Protein AF-A0A2D9TQ09-F1 (afdb_monomer_lite)

Structure (mmCIF, N/CA/C/O backbone):
data_AF-A0A2D9TQ09-F1
#
_entry.id   AF-A0A2D9TQ09-F1
#
loop_
_atom_site.group_PDB
_atom_site.id
_atom_site.type_symbol
_atom_site.label_atom_id
_atom_site.label_alt_id
_atom_site.label_comp_id
_atom_site.label_asym_id
_atom_site.label_entity_id
_atom_site.label_seq_id
_atom_site.pdbx_PDB_ins_code
_atom_site.Cartn_x
_atom_site.Cartn_y
_atom_site.Cartn_z
_atom_site.occupancy
_atom_site.B_iso_or_equiv
_atom_site.auth_seq_id
_atom_site.auth_comp_id
_atom_site.auth_asym_id
_atom_site.auth_atom_id
_atom_site.pdbx_PDB_model_num
ATOM 1 N N . MET A 1 1 ? 7.085 -28.328 8.184 1.00 47.50 1 MET A N 1
ATOM 2 C CA . MET A 1 1 ? 7.124 -28.206 6.707 1.00 47.50 1 MET A CA 1
ATOM 3 C C . MET A 1 1 ? 6.771 -26.826 6.127 1.00 47.50 1 MET A C 1
ATOM 5 O O . MET A 1 1 ? 7.692 -26.194 5.628 1.00 47.50 1 MET A O 1
ATOM 9 N N . LYS A 1 2 ? 5.525 -26.299 6.146 1.00 49.50 2 LYS A N 1
ATOM 10 C CA . LYS A 1 2 ? 5.241 -24.956 5.551 1.00 49.50 2 LYS A CA 1
ATOM 11 C C . LYS A 1 2 ? 5.958 -23.796 6.273 1.00 49.50 2 LYS A C 1
ATOM 13 O O . LYS A 1 2 ? 6.493 -22.915 5.607 1.00 49.50 2 LYS A O 1
ATOM 18 N N . ASN A 1 3 ? 6.042 -23.845 7.606 1.00 56.12 3 ASN A N 1
ATOM 19 C CA . ASN A 1 3 ? 6.710 -22.807 8.404 1.00 56.12 3 ASN A CA 1
ATOM 20 C C . ASN A 1 3 ? 8.240 -22.788 8.237 1.00 56.12 3 ASN A C 1
ATOM 22 O O . ASN A 1 3 ? 8.823 -21.712 8.224 1.00 56.12 3 ASN A O 1
ATOM 26 N N . GLU A 1 4 ? 8.893 -23.936 8.033 1.00 54.25 4 GLU A N 1
ATOM 27 C CA . GLU A 1 4 ? 10.358 -24.002 7.861 1.00 54.25 4 GLU A CA 1
ATOM 28 C C . GLU A 1 4 ? 10.808 -23.450 6.504 1.00 54.25 4 GLU A C 1
ATOM 30 O O . GLU A 1 4 ? 11.806 -22.737 6.427 1.00 54.25 4 GLU A O 1
ATOM 35 N N . ARG A 1 5 ? 10.042 -23.708 5.431 1.00 62.38 5 ARG A N 1
ATOM 36 C CA . ARG A 1 5 ? 10.328 -23.130 4.107 1.00 62.38 5 ARG A CA 1
ATOM 37 C C . ARG A 1 5 ? 10.176 -21.610 4.099 1.00 62.38 5 ARG A C 1
ATOM 39 O O . ARG A 1 5 ? 10.979 -20.937 3.460 1.00 62.38 5 ARG A O 1
ATOM 46 N N . LEU A 1 6 ? 9.169 -21.072 4.792 1.00 62.88 6 LEU A N 1
ATOM 47 C CA . LEU A 1 6 ? 9.001 -19.625 4.916 1.00 62.88 6 LEU A CA 1
ATOM 48 C C . LEU A 1 6 ? 10.119 -19.014 5.771 1.00 62.88 6 LEU A C 1
ATOM 50 O O . LEU A 1 6 ? 10.720 -18.037 5.343 1.00 62.88 6 LEU A O 1
ATOM 54 N N . ALA A 1 7 ? 10.461 -19.636 6.905 1.00 61.97 7 ALA A N 1
ATOM 55 C CA . ALA A 1 7 ? 11.550 -19.184 7.771 1.00 61.97 7 ALA A CA 1
ATOM 56 C C . ALA A 1 7 ? 12.895 -19.108 7.025 1.00 61.97 7 ALA A C 1
ATOM 58 O O . ALA A 1 7 ? 13.572 -18.081 7.081 1.00 61.97 7 ALA A O 1
ATOM 59 N N . HIS A 1 8 ? 13.247 -20.146 6.255 1.00 62.69 8 HIS A N 1
ATOM 60 C CA . HIS A 1 8 ? 14.472 -20.147 5.452 1.00 62.69 8 HIS A CA 1
ATOM 61 C C . HIS A 1 8 ? 14.462 -19.049 4.376 1.00 62.69 8 HIS A C 1
ATOM 63 O O . HIS A 1 8 ? 15.429 -18.301 4.268 1.00 62.69 8 HIS A O 1
ATOM 69 N N . LYS A 1 9 ? 13.347 -18.876 3.646 1.00 63.81 9 LYS A N 1
ATOM 70 C CA . LYS A 1 9 ? 13.199 -17.800 2.647 1.00 63.81 9 LYS A CA 1
ATOM 71 C C . LYS A 1 9 ? 13.307 -16.400 3.257 1.00 63.81 9 LYS A C 1
ATOM 73 O O . LYS A 1 9 ? 13.911 -15.521 2.660 1.00 63.81 9 LYS A O 1
ATOM 78 N N . THR A 1 10 ? 12.752 -16.182 4.450 1.00 68.56 10 THR A N 1
ATOM 79 C CA . THR A 1 10 ? 12.847 -14.880 5.134 1.00 68.56 10 THR A CA 1
ATOM 80 C C . THR A 1 10 ? 14.236 -14.580 5.688 1.00 68.56 10 THR A C 1
ATOM 82 O O . THR A 1 10 ? 14.552 -13.414 5.898 1.00 68.56 10 THR A O 1
ATOM 85 N N . ALA A 1 11 ? 15.054 -15.604 5.948 1.00 69.75 11 ALA A N 1
ATOM 86 C CA . ALA A 1 11 ? 16.425 -15.428 6.421 1.00 69.75 11 ALA A CA 1
ATOM 87 C C . ALA A 1 11 ? 17.384 -15.042 5.284 1.00 69.75 11 ALA A C 1
ATOM 89 O O . ALA A 1 11 ? 18.362 -14.341 5.521 1.00 69.75 11 ALA A O 1
ATOM 90 N N . THR A 1 12 ? 17.097 -15.478 4.055 1.00 81.44 12 THR A N 1
ATOM 91 C CA . THR A 1 12 ? 17.927 -15.203 2.873 1.00 81.44 12 THR A CA 1
ATOM 92 C C . THR A 1 12 ? 17.427 -14.034 2.033 1.00 81.44 12 THR A C 1
ATOM 94 O O . THR A 1 12 ? 18.127 -13.616 1.115 1.00 81.44 12 THR A O 1
ATOM 97 N N . ASN A 1 13 ? 16.250 -13.485 2.349 1.00 86.19 13 ASN A N 1
ATOM 98 C CA . ASN A 1 13 ? 15.679 -12.364 1.624 1.00 86.19 13 ASN A CA 1
ATOM 99 C C . ASN A 1 13 ? 15.273 -11.201 2.559 1.00 86.19 13 ASN A C 1
ATOM 101 O O . ASN A 1 13 ? 14.211 -11.249 3.195 1.00 86.19 13 ASN A O 1
ATOM 105 N N . PRO A 1 14 ? 16.107 -10.145 2.655 1.00 89.69 14 PRO A N 1
ATOM 106 C CA . PRO A 1 14 ? 15.840 -9.008 3.533 1.00 89.69 14 PRO A CA 1
ATOM 107 C C . PRO A 1 14 ? 14.624 -8.179 3.092 1.00 89.69 14 PRO A C 1
ATOM 109 O O . PRO A 1 14 ? 13.937 -7.628 3.955 1.00 89.69 14 PRO A O 1
ATOM 112 N N . GLY A 1 15 ? 14.320 -8.129 1.788 1.00 91.12 15 GLY A N 1
ATOM 113 C CA . GLY A 1 15 ? 13.145 -7.434 1.254 1.00 91.12 15 GLY A CA 1
ATOM 114 C C . GLY A 1 15 ? 11.848 -8.083 1.739 1.00 91.12 15 GLY A C 1
ATOM 115 O O . GLY A 1 15 ? 11.014 -7.422 2.368 1.00 91.12 15 GLY A O 1
ATOM 116 N N . LEU A 1 16 ? 11.725 -9.404 1.560 1.00 89.25 16 LEU A N 1
ATOM 117 C CA . LEU A 1 16 ? 10.607 -10.191 2.083 1.00 89.25 16 LEU A CA 1
ATOM 118 C C . LEU A 1 16 ? 10.450 -10.026 3.596 1.00 89.25 16 LEU A C 1
ATOM 120 O O . LEU A 1 16 ? 9.334 -9.854 4.093 1.00 89.25 16 LEU A O 1
ATOM 124 N N . ASN A 1 17 ? 11.560 -10.074 4.341 1.00 91.12 17 ASN A N 1
ATOM 125 C CA . ASN A 1 17 ? 11.532 -9.919 5.793 1.00 91.12 17 ASN A CA 1
ATOM 126 C C . ASN A 1 17 ? 10.939 -8.563 6.202 1.00 91.12 17 ASN A C 1
ATOM 128 O O . ASN A 1 17 ? 10.025 -8.514 7.031 1.00 91.12 17 ASN A O 1
ATOM 132 N N . LEU A 1 18 ? 11.411 -7.473 5.590 1.00 93.50 18 LEU A N 1
ATOM 133 C CA . LEU A 1 18 ? 10.903 -6.131 5.863 1.00 93.50 18 LEU A CA 1
ATOM 134 C C . LEU A 1 18 ? 9.413 -6.008 5.514 1.00 93.50 18 LEU A C 1
ATOM 136 O O . LEU A 1 18 ? 8.639 -5.517 6.337 1.00 93.50 18 LEU A O 1
ATOM 140 N N . ASN A 1 19 ? 8.996 -6.506 4.347 1.00 93.50 19 ASN A N 1
ATOM 141 C CA . ASN A 1 19 ? 7.594 -6.506 3.924 1.00 93.50 19 ASN A CA 1
ATOM 142 C C . ASN A 1 19 ? 6.686 -7.216 4.946 1.00 93.50 19 ASN A C 1
ATOM 144 O O . ASN A 1 19 ? 5.670 -6.669 5.373 1.00 93.50 19 ASN A O 1
ATOM 148 N N . LEU A 1 20 ? 7.067 -8.414 5.404 1.00 92.31 20 LEU A N 1
ATOM 149 C CA . LEU A 1 20 ? 6.289 -9.163 6.400 1.00 92.31 20 LEU A CA 1
ATOM 150 C C . LEU A 1 20 ? 6.212 -8.441 7.751 1.00 92.31 20 LEU A C 1
ATOM 152 O O . LEU A 1 20 ? 5.165 -8.455 8.402 1.00 92.31 20 LEU A O 1
ATOM 156 N N . ARG A 1 21 ? 7.293 -7.772 8.166 1.00 94.56 21 ARG A N 1
ATOM 157 C CA . ARG A 1 21 ? 7.300 -6.962 9.393 1.00 94.56 21 ARG A CA 1
ATOM 158 C C . ARG A 1 21 ? 6.411 -5.725 9.275 1.00 94.56 21 ARG A C 1
ATOM 160 O O . ARG A 1 21 ? 5.750 -5.373 10.253 1.00 94.56 21 ARG A O 1
ATOM 167 N N . LEU A 1 22 ? 6.359 -5.092 8.102 1.00 95.56 22 LEU A N 1
ATOM 168 C CA . LEU A 1 22 ? 5.435 -3.988 7.827 1.00 95.56 22 LEU A CA 1
ATOM 169 C C . LEU A 1 22 ? 3.978 -4.464 7.866 1.00 95.56 22 LEU A C 1
ATOM 171 O O . LEU A 1 22 ? 3.177 -3.855 8.568 1.00 95.56 22 LEU A O 1
ATOM 175 N N . VAL A 1 23 ? 3.649 -5.612 7.261 1.00 94.94 23 VAL A N 1
ATOM 176 C CA . VAL A 1 23 ? 2.307 -6.225 7.381 1.00 94.94 23 VAL A CA 1
ATOM 177 C C . VAL A 1 23 ? 1.917 -6.441 8.837 1.00 94.94 23 VAL A C 1
ATOM 179 O O . VAL A 1 23 ? 0.844 -6.016 9.263 1.00 94.94 23 VAL A O 1
ATOM 182 N N . ALA A 1 24 ? 2.787 -7.088 9.615 1.00 94.69 24 ALA A N 1
ATOM 183 C CA . ALA A 1 24 ? 2.523 -7.340 11.028 1.00 94.69 24 ALA A CA 1
ATOM 184 C C . ALA A 1 24 ? 2.323 -6.031 11.809 1.00 94.69 24 ALA A C 1
ATOM 186 O O . ALA A 1 24 ? 1.434 -5.945 12.654 1.00 94.69 24 ALA A O 1
ATOM 187 N N . SER A 1 25 ? 3.107 -5.002 11.482 1.00 95.50 25 SER A N 1
ATOM 188 C CA . SER A 1 25 ? 3.011 -3.685 12.109 1.00 95.50 25 SER A CA 1
ATOM 189 C C . SER A 1 25 ? 1.691 -2.984 11.803 1.00 95.50 25 SER A C 1
ATOM 191 O O . SER A 1 25 ? 1.028 -2.524 12.728 1.00 95.50 25 SER A O 1
ATOM 193 N N . PHE A 1 26 ? 1.266 -2.939 10.537 1.00 96.31 26 PHE A N 1
ATOM 194 C CA . PHE A 1 26 ? -0.020 -2.338 10.166 1.00 96.31 26 PHE A CA 1
ATOM 195 C C . PHE A 1 26 ? -1.190 -3.089 10.796 1.00 96.31 26 PHE A C 1
ATOM 197 O O . PHE A 1 26 ? -2.090 -2.453 11.341 1.00 96.31 26 PHE A O 1
ATOM 204 N N . ASN A 1 27 ? -1.134 -4.423 10.835 1.00 95.62 27 ASN A N 1
ATOM 205 C CA . ASN A 1 27 ? -2.139 -5.210 11.545 1.00 95.62 27 ASN A CA 1
ATOM 206 C C . ASN A 1 27 ? -2.210 -4.836 13.031 1.00 95.62 27 ASN A C 1
ATOM 208 O O . ASN A 1 27 ? -3.298 -4.680 13.580 1.00 95.62 27 ASN A O 1
ATOM 212 N N . GLY A 1 28 ? -1.057 -4.656 13.676 1.00 95.75 28 GLY A N 1
ATOM 213 C CA . GLY A 1 28 ? -0.970 -4.196 15.057 1.00 95.75 28 GLY A CA 1
ATOM 214 C C . GLY A 1 28 ? -1.592 -2.814 15.268 1.00 95.75 28 GLY A C 1
ATOM 215 O O . GLY A 1 28 ? -2.427 -2.648 16.157 1.00 95.75 28 GLY A O 1
ATOM 216 N N . ILE A 1 29 ? -1.233 -1.835 14.433 1.00 96.50 29 ILE A N 1
ATOM 217 C CA . ILE A 1 29 ? -1.738 -0.451 14.506 1.00 96.50 29 ILE A CA 1
ATOM 218 C C . ILE A 1 29 ? -3.263 -0.404 14.325 1.00 96.50 29 ILE A C 1
ATOM 220 O O . ILE A 1 29 ? -3.979 0.236 15.106 1.00 96.50 29 ILE A O 1
ATOM 224 N N . LEU A 1 30 ? -3.777 -1.109 13.315 1.00 96.94 30 LEU A N 1
ATOM 225 C CA . LEU A 1 30 ? -5.211 -1.161 13.019 1.00 96.94 30 LEU A CA 1
ATOM 226 C C . LEU A 1 30 ? -5.995 -1.859 14.143 1.00 96.94 30 LEU A C 1
ATOM 228 O O . LEU A 1 30 ? -7.102 -1.433 14.471 1.00 96.94 30 LEU A O 1
ATOM 232 N N . ASN A 1 31 ? -5.364 -2.805 14.843 1.00 95.19 31 ASN A N 1
ATOM 233 C CA . ASN A 1 31 ? -5.913 -3.463 16.032 1.00 95.19 31 ASN A CA 1
ATOM 234 C C . ASN A 1 31 ? -5.634 -2.714 17.356 1.00 95.19 31 ASN A C 1
ATOM 236 O O . ASN A 1 31 ? -5.903 -3.248 18.430 1.00 95.19 31 ASN A O 1
ATOM 240 N N . GLY A 1 32 ? -5.116 -1.480 17.308 1.00 92.88 32 GLY A N 1
ATOM 241 C CA . GLY A 1 32 ? -5.022 -0.586 18.470 1.00 92.88 32 GLY A CA 1
ATOM 242 C C . GLY A 1 32 ? -3.649 -0.494 19.145 1.00 92.88 32 GLY A C 1
ATOM 243 O O . GLY A 1 32 ? -3.539 0.131 20.204 1.00 92.88 32 GLY A O 1
ATOM 244 N N . GLN A 1 33 ? -2.588 -1.062 18.561 1.00 91.25 33 GLN A N 1
ATOM 245 C CA . GLN A 1 33 ? -1.227 -0.778 19.024 1.00 91.25 33 GLN A CA 1
ATOM 246 C C . GLN A 1 33 ? -0.887 0.705 18.823 1.00 91.25 33 GLN A C 1
ATOM 248 O O . GLN A 1 33 ? -1.213 1.311 17.802 1.00 91.25 33 GLN A O 1
ATOM 253 N N . LYS A 1 34 ? -0.221 1.294 19.822 1.00 84.88 34 LYS A N 1
ATOM 254 C CA . LYS A 1 34 ? 0.026 2.744 19.892 1.00 84.88 34 LYS A CA 1
ATOM 255 C C . LYS A 1 34 ? 1.368 3.182 19.307 1.00 84.88 34 LYS A C 1
ATOM 257 O O . LYS A 1 34 ? 1.581 4.378 19.137 1.00 84.88 34 LYS A O 1
ATOM 262 N N . THR A 1 35 ? 2.275 2.249 19.029 1.00 82.75 35 THR A N 1
ATOM 263 C CA . THR A 1 35 ? 3.627 2.551 18.549 1.00 82.75 35 THR A CA 1
ATOM 264 C C . THR A 1 35 ? 4.059 1.572 17.466 1.00 82.75 35 THR A C 1
ATOM 266 O O . THR A 1 35 ? 3.729 0.389 17.500 1.00 82.75 35 THR A O 1
ATOM 269 N N . CYS A 1 36 ? 4.825 2.076 16.500 1.00 85.69 36 CYS A N 1
ATOM 270 C CA . CYS A 1 36 ? 5.465 1.274 15.469 1.00 85.69 36 CYS A CA 1
ATOM 271 C C . CYS A 1 36 ? 6.708 2.006 14.960 1.00 85.69 36 CYS A C 1
ATOM 273 O O . CYS A 1 36 ? 6.607 3.090 14.389 1.00 85.69 36 CYS A O 1
ATOM 275 N N . THR A 1 37 ? 7.881 1.402 15.147 1.00 86.69 37 THR A N 1
ATOM 276 C CA . THR A 1 37 ? 9.156 1.966 14.676 1.00 86.69 37 THR A CA 1
ATOM 277 C C . THR A 1 37 ? 9.309 1.891 13.159 1.00 86.69 37 THR A C 1
ATOM 279 O O . THR A 1 37 ? 10.069 2.658 12.588 1.00 86.69 37 THR A O 1
ATOM 282 N N . LEU A 1 38 ? 8.566 1.010 12.483 1.00 90.06 38 LEU A N 1
ATOM 283 C CA . LEU A 1 38 ? 8.644 0.846 11.030 1.00 90.06 38 LEU A CA 1
ATOM 284 C C . LEU A 1 38 ? 7.854 1.901 10.245 1.00 90.06 38 LEU A C 1
ATOM 286 O O . LEU A 1 38 ? 7.980 1.949 9.024 1.00 90.06 38 LEU A O 1
ATOM 290 N N . LEU A 1 39 ? 7.095 2.778 10.914 1.00 91.19 39 LEU A N 1
ATOM 291 C CA . LEU A 1 39 ? 6.367 3.861 10.242 1.00 91.19 39 LEU A CA 1
ATOM 292 C C . LEU A 1 39 ? 7.287 4.840 9.511 1.00 91.19 39 LEU A C 1
ATOM 294 O O . LEU A 1 39 ? 6.893 5.348 8.464 1.00 91.19 39 LEU A O 1
ATOM 298 N N . GLU A 1 40 ? 8.525 5.026 9.985 1.00 93.12 40 GLU A N 1
ATOM 299 C CA . GLU A 1 40 ? 9.544 5.859 9.324 1.00 93.12 40 GLU A CA 1
ATOM 300 C C . GLU A 1 40 ? 9.831 5.430 7.872 1.00 93.12 40 GLU A C 1
ATOM 302 O O . GLU A 1 40 ? 10.325 6.217 7.067 1.00 93.12 40 GLU A O 1
ATOM 307 N N . ARG A 1 41 ? 9.520 4.171 7.528 1.00 94.88 41 ARG A N 1
ATOM 308 C CA . ARG A 1 41 ? 9.715 3.589 6.194 1.00 94.88 41 ARG A CA 1
ATOM 309 C C . ARG A 1 41 ? 8.534 3.834 5.256 1.00 94.88 41 ARG A C 1
ATOM 311 O O . ARG A 1 41 ? 8.585 3.417 4.107 1.00 94.88 41 ARG A O 1
ATOM 318 N N . THR A 1 42 ? 7.470 4.472 5.735 1.00 96.12 42 THR A N 1
ATOM 319 C CA . THR A 1 42 ? 6.195 4.631 5.021 1.00 96.12 42 THR A CA 1
ATOM 320 C C . THR A 1 42 ? 5.884 6.104 4.757 1.00 96.12 42 THR A C 1
ATOM 322 O O . THR A 1 42 ? 6.664 6.991 5.110 1.00 96.12 42 THR A O 1
ATOM 325 N N . SER A 1 43 ? 4.744 6.398 4.122 1.00 95.38 43 SER A N 1
ATOM 326 C CA . SER A 1 43 ? 4.282 7.786 3.970 1.00 95.38 43 SER A CA 1
ATOM 327 C C . SER A 1 43 ? 3.488 8.310 5.175 1.00 95.38 43 SER A C 1
ATOM 329 O O . SER A 1 43 ? 2.974 9.426 5.109 1.00 95.38 43 SER A O 1
ATOM 331 N N . PHE A 1 44 ? 3.302 7.511 6.227 1.00 96.56 44 PHE A N 1
ATOM 332 C CA . PHE A 1 44 ? 2.501 7.885 7.392 1.00 96.56 44 PHE A CA 1
ATOM 333 C C . PHE A 1 44 ? 3.357 8.565 8.445 1.00 96.56 44 PHE A C 1
ATOM 335 O O . PHE A 1 44 ? 4.507 8.200 8.675 1.00 96.56 44 PHE A O 1
ATOM 342 N N . THR A 1 45 ? 2.761 9.541 9.119 1.00 95.62 45 THR A N 1
ATOM 343 C CA . THR A 1 45 ? 3.460 10.333 10.138 1.00 95.62 45 THR A CA 1
ATOM 344 C C . THR A 1 45 ? 3.333 9.742 11.541 1.00 95.62 45 THR A C 1
ATOM 346 O O . THR A 1 45 ? 4.165 10.017 12.401 1.00 95.62 45 THR A O 1
ATOM 349 N N . SER A 1 46 ? 2.301 8.930 11.801 1.00 96.12 46 SER A N 1
ATOM 350 C CA . SER A 1 46 ? 2.039 8.344 13.121 1.00 96.12 46 SER A CA 1
ATOM 351 C C . SER A 1 46 ? 1.046 7.171 13.065 1.00 96.12 46 SER A C 1
ATOM 353 O O . SER A 1 46 ? 0.387 6.945 12.051 1.00 96.12 46 SER A O 1
ATOM 355 N N . CYS A 1 47 ? 0.899 6.420 14.165 1.00 96.19 47 CYS A N 1
ATOM 356 C CA . CYS A 1 47 ? -0.124 5.368 14.272 1.00 96.19 47 CYS A CA 1
ATOM 357 C C . CYS A 1 47 ? -1.562 5.929 14.165 1.00 96.19 47 CYS A C 1
ATOM 359 O O . CYS A 1 47 ? -2.360 5.343 13.432 1.00 96.19 47 CYS A O 1
ATOM 361 N N . PRO A 1 48 ? -1.915 7.063 14.815 1.00 96.56 48 PRO A N 1
ATOM 362 C CA . PRO A 1 48 ? -3.195 7.731 14.574 1.00 96.56 48 PRO A CA 1
ATOM 363 C C . PRO A 1 48 ? -3.416 8.131 13.113 1.00 96.56 48 PRO A C 1
ATOM 365 O O . PRO A 1 48 ? -4.527 7.991 12.622 1.00 96.56 48 PRO A O 1
ATOM 368 N N . ASP A 1 49 ? -2.369 8.567 12.405 1.00 97.44 49 ASP A N 1
ATOM 369 C CA . ASP A 1 49 ? -2.451 8.927 10.982 1.00 97.44 49 ASP A CA 1
ATOM 370 C C . ASP A 1 49 ? -2.808 7.720 10.096 1.00 97.44 49 ASP A C 1
ATOM 372 O O . ASP A 1 49 ? -3.619 7.838 9.179 1.00 97.44 49 ASP A O 1
ATOM 376 N N . VAL A 1 50 ? -2.266 6.534 10.406 1.00 97.62 50 VAL A N 1
ATOM 377 C CA . VAL A 1 50 ? -2.669 5.277 9.747 1.00 97.62 50 VAL A CA 1
ATOM 378 C C . VAL A 1 50 ? -4.141 4.987 9.997 1.00 97.62 50 VAL A C 1
ATOM 380 O O . VAL A 1 50 ? -4.886 4.751 9.052 1.00 97.62 50 VAL A O 1
ATOM 383 N N . ARG A 1 51 ? -4.571 5.001 11.262 1.00 97.56 51 ARG A N 1
ATOM 384 C CA . ARG A 1 51 ? -5.959 4.677 11.617 1.00 97.56 51 ARG A CA 1
ATOM 385 C C . ARG A 1 51 ? -6.935 5.638 10.951 1.00 97.56 51 ARG A C 1
ATOM 387 O O . ARG A 1 51 ? -7.850 5.172 10.287 1.00 97.56 51 ARG A O 1
ATOM 394 N N . LYS A 1 52 ? -6.664 6.942 11.046 1.00 97.69 52 LYS A N 1
ATOM 395 C CA . LYS A 1 52 ? -7.470 7.996 10.431 1.00 97.69 52 LYS A CA 1
ATOM 396 C C . LYS A 1 52 ? -7.628 7.787 8.923 1.00 97.69 52 LYS A C 1
ATOM 398 O O . LYS A 1 52 ? -8.747 7.823 8.436 1.00 97.69 52 LYS A O 1
ATOM 403 N N . HIS A 1 53 ? -6.541 7.492 8.202 1.00 98.06 53 HIS A N 1
ATOM 404 C CA . HIS A 1 53 ? -6.594 7.211 6.758 1.00 98.06 53 HIS A CA 1
ATOM 405 C C . HIS A 1 53 ? -7.570 6.082 6.409 1.00 98.06 53 HIS A C 1
ATOM 407 O O . HIS A 1 53 ? -8.354 6.202 5.473 1.00 98.06 53 HIS A O 1
ATOM 413 N N . PHE A 1 54 ? -7.539 4.975 7.156 1.00 98.25 54 PHE A N 1
ATOM 414 C CA . PHE A 1 54 ? -8.464 3.868 6.908 1.00 98.25 54 PHE A CA 1
ATOM 415 C C . PHE A 1 54 ? -9.881 4.158 7.414 1.00 98.25 54 PHE A C 1
ATOM 417 O O . PHE A 1 54 ? -10.825 3.715 6.774 1.00 98.25 54 PHE A O 1
ATOM 424 N N . GLU A 1 55 ? -10.050 4.898 8.513 1.00 97.81 55 GLU A N 1
ATOM 425 C CA . GLU A 1 55 ? -11.365 5.347 9.000 1.00 97.81 55 GLU A CA 1
ATOM 426 C C . GLU A 1 55 ? -12.079 6.190 7.937 1.00 97.81 55 GLU A C 1
ATOM 428 O O . GLU A 1 55 ? -13.211 5.869 7.589 1.00 97.81 55 GLU A O 1
ATOM 433 N N . GLU A 1 56 ? -11.383 7.169 7.350 1.00 98.00 56 GLU A N 1
ATOM 434 C CA . GLU A 1 56 ? -11.902 8.024 6.272 1.00 98.00 56 GLU A CA 1
ATOM 435 C C . GLU A 1 56 ? -12.296 7.204 5.031 1.00 98.00 56 GLU A C 1
ATOM 437 O O . GLU A 1 56 ? -13.362 7.406 4.457 1.00 98.00 56 GLU A O 1
ATOM 442 N N . LEU A 1 57 ? -11.478 6.223 4.630 1.00 97.50 57 LEU A N 1
ATOM 443 C CA . LEU A 1 57 ? -11.788 5.360 3.480 1.00 97.50 57 LEU A CA 1
ATOM 444 C C . LEU A 1 57 ? -12.918 4.351 3.738 1.00 97.50 57 LEU A C 1
ATOM 446 O O . LEU A 1 57 ? -13.448 3.776 2.786 1.00 97.50 57 LEU A O 1
ATOM 450 N N . LEU A 1 58 ? -13.258 4.088 5.000 1.00 97.56 58 LEU A N 1
ATOM 451 C CA . LEU A 1 58 ? -14.355 3.197 5.380 1.00 97.56 58 LEU A CA 1
ATOM 452 C C . LEU A 1 58 ? -15.692 3.938 5.506 1.00 97.56 58 LEU A C 1
ATOM 454 O O . LEU A 1 58 ? -16.732 3.277 5.612 1.00 97.56 58 LEU A O 1
ATOM 458 N N . GLU A 1 59 ? -15.702 5.273 5.477 1.00 96.31 59 GLU A N 1
ATOM 459 C CA . GLU A 1 59 ? -16.934 6.057 5.548 1.00 96.31 59 GLU A CA 1
ATOM 460 C C . GLU A 1 59 ? -17.915 5.651 4.436 1.00 96.31 59 GLU A C 1
ATOM 462 O O . GLU A 1 59 ? -17.566 5.519 3.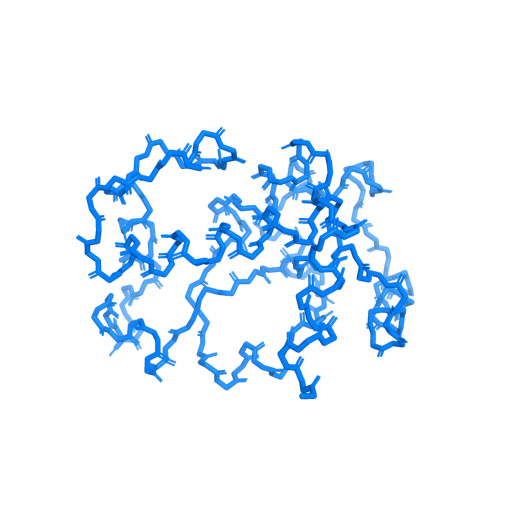266 1.00 96.31 59 GLU A O 1
ATOM 467 N N . GLY A 1 60 ? -19.166 5.376 4.816 1.00 93.19 60 GLY A N 1
ATOM 468 C CA . GLY A 1 60 ? -20.210 4.933 3.884 1.00 93.19 60 GLY A CA 1
ATOM 469 C C . GLY A 1 60 ? -20.116 3.472 3.421 1.00 93.19 60 GLY A C 1
ATOM 470 O O . GLY A 1 60 ? -21.048 2.991 2.782 1.00 93.19 60 GLY A O 1
ATOM 471 N N . SER A 1 61 ? -19.060 2.728 3.777 1.00 93.56 61 SER A N 1
ATOM 472 C CA . SER A 1 61 ? -18.899 1.316 3.377 1.00 93.56 61 SER A CA 1
ATOM 473 C C . SER A 1 61 ? -19.708 0.318 4.222 1.00 93.56 61 SER A C 1
ATOM 475 O O . SER A 1 61 ? -19.821 -0.853 3.862 1.00 93.56 61 SER A O 1
ATOM 477 N N . GLY A 1 62 ? -20.227 0.747 5.380 1.00 93.69 62 GLY A N 1
ATOM 478 C CA . GLY A 1 62 ? -20.849 -0.139 6.374 1.00 93.69 62 GLY A CA 1
ATOM 479 C C . GLY A 1 62 ? -19.855 -1.014 7.158 1.00 93.69 62 GLY A C 1
ATOM 480 O O . GLY A 1 62 ? -20.276 -1.841 7.968 1.00 93.69 62 GLY A O 1
ATOM 481 N N . MET A 1 63 ? -18.549 -0.838 6.938 1.00 94.81 63 MET A N 1
ATOM 482 C CA . MET A 1 63 ? -17.468 -1.457 7.707 1.00 94.81 63 MET A CA 1
ATOM 483 C C . MET A 1 63 ? -16.811 -0.429 8.631 1.00 94.81 63 MET A C 1
ATOM 485 O O . MET A 1 63 ? -16.849 0.772 8.375 1.00 94.81 63 MET A O 1
ATOM 489 N N . THR A 1 64 ? -16.173 -0.903 9.701 1.00 96.75 64 THR A N 1
ATOM 490 C CA . THR A 1 64 ? -15.424 -0.049 10.637 1.00 96.75 64 THR A CA 1
ATOM 491 C C . THR A 1 64 ? -13.987 -0.537 10.814 1.00 96.75 64 THR A C 1
ATOM 493 O O . THR A 1 64 ? -13.621 -1.634 10.383 1.00 96.75 64 THR A O 1
ATOM 496 N N . ILE A 1 65 ? -13.142 0.246 11.491 1.00 97.00 65 ILE A N 1
ATOM 497 C CA . ILE A 1 65 ? -11.782 -0.202 11.824 1.00 97.00 65 ILE A CA 1
ATOM 498 C C . ILE A 1 65 ? -11.771 -1.496 12.637 1.00 97.00 65 ILE A C 1
ATOM 500 O O . ILE A 1 65 ? -10.904 -2.336 12.415 1.00 97.00 65 ILE A O 1
ATOM 504 N N . SER A 1 66 ? -12.728 -1.700 13.548 1.00 96.31 66 SER A N 1
ATOM 505 C CA . SER A 1 66 ? -12.780 -2.929 14.353 1.00 96.31 66 SER A CA 1
ATOM 506 C C . SER A 1 66 ? -13.057 -4.183 13.520 1.00 96.31 66 SER A C 1
ATOM 508 O O . SER A 1 66 ? -12.827 -5.290 13.995 1.00 96.31 66 SER A O 1
ATOM 510 N N . ASP A 1 67 ? -13.528 -4.021 12.281 1.00 96.75 67 ASP A N 1
ATOM 511 C CA . ASP A 1 67 ? -13.727 -5.119 11.336 1.00 96.75 67 ASP A CA 1
ATOM 512 C C . ASP A 1 67 ? -12.435 -5.547 10.606 1.00 96.75 67 ASP A C 1
ATOM 514 O O . ASP A 1 67 ? -12.465 -6.483 9.793 1.00 96.75 67 ASP A O 1
ATOM 518 N N . HIS A 1 68 ? -11.304 -4.882 10.881 1.00 97.44 68 HIS A N 1
ATOM 519 C CA . HIS A 1 68 ? -9.999 -5.203 10.311 1.00 97.44 68 HIS A CA 1
ATOM 520 C C . HIS A 1 68 ? -9.550 -6.622 10.689 1.00 97.44 68 HIS A C 1
ATOM 522 O O . HIS A 1 68 ? -9.432 -6.969 11.864 1.00 97.44 68 HIS A O 1
ATOM 528 N N . GLY A 1 69 ? -9.254 -7.445 9.681 1.00 94.81 69 GLY A N 1
ATOM 529 C CA . GLY A 1 69 ? -8.878 -8.852 9.832 1.00 94.81 69 GLY A CA 1
ATOM 530 C C . GLY A 1 69 ? -10.033 -9.813 9.512 1.00 94.81 69 GLY A C 1
ATOM 531 O O . GLY A 1 69 ? -9.866 -10.668 8.629 1.00 94.81 69 GLY A O 1
ATOM 532 N N . PRO A 1 70 ? -11.197 -9.708 10.185 1.00 94.75 70 PRO A N 1
ATOM 533 C CA . PRO A 1 70 ? -12.380 -10.496 9.854 1.00 94.75 70 PRO A CA 1
ATOM 534 C C . PRO A 1 70 ? -13.030 -10.135 8.513 1.00 94.75 70 PRO A C 1
ATOM 536 O O . PRO A 1 70 ? -13.222 -11.043 7.701 1.00 94.75 70 PRO A O 1
ATOM 539 N N . LYS A 1 71 ? -13.358 -8.855 8.265 1.00 95.44 71 LYS A N 1
ATOM 540 C CA . LYS A 1 71 ? -14.133 -8.443 7.073 1.00 95.44 71 LYS A CA 1
ATOM 541 C C . LYS A 1 71 ? -13.268 -7.840 5.973 1.00 95.44 71 LYS A C 1
ATOM 543 O O . LYS A 1 71 ? -13.458 -8.152 4.797 1.00 95.44 71 LYS A O 1
ATOM 548 N N . TRP A 1 72 ? -12.296 -7.017 6.349 1.00 97.31 72 TRP A N 1
ATOM 549 C CA . TRP A 1 72 ? -11.427 -6.329 5.401 1.00 97.31 72 TRP A CA 1
ATOM 550 C C . TRP A 1 72 ? -9.963 -6.407 5.828 1.00 97.31 72 TRP A C 1
ATOM 552 O O . TRP A 1 72 ? -9.652 -6.579 7.008 1.00 97.31 72 TRP A O 1
ATOM 562 N N . TRP A 1 73 ? -9.073 -6.306 4.848 1.00 97.06 73 TRP A N 1
ATOM 563 C CA . TRP A 1 73 ? -7.619 -6.301 4.981 1.00 97.06 73 TRP A CA 1
ATOM 564 C C . TRP A 1 73 ? -7.039 -5.073 4.281 1.00 97.06 73 TRP A C 1
ATOM 566 O O . TRP A 1 73 ? -7.691 -4.463 3.433 1.00 97.06 73 TRP A O 1
ATOM 576 N N . VAL A 1 74 ? -5.788 -4.739 4.595 1.00 97.31 74 VAL A N 1
ATOM 577 C CA . VAL A 1 74 ? -5.044 -3.724 3.843 1.00 97.31 74 VAL A CA 1
ATOM 578 C C . VAL A 1 74 ? -4.809 -4.223 2.414 1.00 97.31 74 VAL A C 1
ATOM 580 O O . VAL A 1 74 ? -4.077 -5.193 2.196 1.00 97.31 74 VAL A O 1
ATOM 583 N N . GLY A 1 75 ? -5.469 -3.579 1.455 1.00 96.69 75 GLY A N 1
ATOM 584 C CA . GLY A 1 75 ? -5.236 -3.741 0.025 1.00 96.69 75 GLY A CA 1
ATOM 585 C C . GLY A 1 75 ? -4.179 -2.758 -0.473 1.00 96.69 75 GLY A C 1
ATOM 586 O O . GLY A 1 75 ? -3.965 -1.700 0.126 1.00 96.69 75 GLY A O 1
ATOM 587 N N . HIS A 1 76 ? -3.528 -3.111 -1.581 1.00 97.38 76 HIS A N 1
ATOM 588 C CA . HIS A 1 76 ? -2.594 -2.243 -2.297 1.00 97.38 76 HIS A CA 1
ATOM 589 C C . HIS A 1 76 ? -3.042 -2.113 -3.753 1.00 97.38 76 HIS A C 1
ATOM 591 O O . HIS A 1 76 ? -3.236 -3.127 -4.419 1.00 97.38 76 HIS A O 1
ATOM 597 N N . ARG A 1 77 ? -3.227 -0.881 -4.241 1.00 97.00 77 ARG A N 1
ATOM 598 C CA . ARG A 1 77 ? -3.715 -0.605 -5.606 1.00 97.00 77 ARG A CA 1
ATOM 599 C C . ARG A 1 77 ? -2.733 -1.120 -6.656 1.00 97.00 77 ARG A C 1
ATOM 601 O O . ARG A 1 77 ? -3.136 -1.767 -7.618 1.00 97.00 77 ARG A O 1
ATOM 608 N N . ILE A 1 78 ? -1.447 -0.860 -6.436 1.00 97.38 78 ILE A N 1
ATOM 609 C CA . ILE A 1 78 ? -0.336 -1.558 -7.075 1.00 97.38 78 ILE A CA 1
ATOM 610 C C . ILE A 1 78 ? 0.125 -2.645 -6.097 1.00 97.38 78 ILE A C 1
ATOM 612 O O . ILE A 1 78 ? 0.599 -2.313 -5.004 1.00 97.38 78 ILE A O 1
ATOM 616 N N . PRO A 1 79 ? 0.002 -3.934 -6.458 1.00 96.19 79 PRO A N 1
ATOM 617 C CA . PRO A 1 79 ? 0.414 -5.038 -5.606 1.00 96.19 79 PRO A CA 1
ATOM 618 C C . PRO A 1 79 ? 1.855 -4.942 -5.109 1.00 96.19 79 PRO A C 1
ATOM 620 O O . PRO A 1 79 ? 2.775 -4.589 -5.846 1.00 96.19 79 PRO A O 1
ATOM 623 N N . ARG A 1 80 ? 2.062 -5.355 -3.854 1.00 95.50 80 ARG A N 1
ATOM 624 C CA . ARG A 1 80 ? 3.370 -5.320 -3.176 1.00 95.50 80 ARG A CA 1
ATOM 625 C C . ARG A 1 80 ? 4.465 -6.070 -3.937 1.00 95.50 80 ARG A C 1
ATOM 627 O O . ARG A 1 80 ? 5.623 -5.692 -3.850 1.00 95.50 80 ARG A O 1
ATOM 634 N N . VAL A 1 81 ? 4.104 -7.108 -4.690 1.00 94.31 81 VAL A N 1
ATOM 635 C CA . VAL A 1 81 ? 5.054 -7.916 -5.472 1.00 94.31 81 VAL A CA 1
ATOM 636 C C . VAL A 1 81 ? 5.762 -7.112 -6.574 1.00 94.31 81 VAL A C 1
ATOM 638 O O . VAL A 1 81 ? 6.808 -7.527 -7.053 1.00 94.31 81 VAL A O 1
ATOM 641 N N . TYR A 1 82 ? 5.218 -5.958 -6.972 1.00 96.12 82 TYR A N 1
ATOM 642 C CA . TYR A 1 82 ? 5.823 -5.102 -7.995 1.00 96.12 82 TYR A CA 1
ATOM 643 C C . TYR A 1 82 ? 6.851 -4.107 -7.441 1.00 96.12 82 TYR A C 1
ATOM 645 O O . TYR A 1 82 ? 7.481 -3.408 -8.228 1.00 96.12 82 TYR A O 1
ATOM 653 N N . PHE A 1 83 ? 7.034 -4.044 -6.118 1.00 96.31 83 PHE A N 1
ATOM 654 C CA . PHE A 1 83 ? 7.972 -3.137 -5.454 1.00 96.31 83 PHE A CA 1
ATOM 655 C C . PHE A 1 83 ? 9.199 -3.882 -4.924 1.00 96.31 83 PHE A C 1
ATOM 657 O O . PHE A 1 83 ? 9.075 -4.926 -4.271 1.00 96.31 83 PHE A O 1
ATOM 664 N N . ASP A 1 84 ? 10.379 -3.294 -5.113 1.00 95.38 84 ASP A N 1
ATOM 665 C CA . ASP A 1 84 ? 11.618 -3.778 -4.514 1.00 95.38 84 ASP A CA 1
ATOM 666 C C . ASP A 1 84 ? 11.706 -3.350 -3.043 1.00 95.38 84 ASP A C 1
ATOM 668 O O . ASP A 1 84 ? 12.040 -2.217 -2.703 1.00 95.38 84 ASP A O 1
ATOM 672 N N . HIS A 1 85 ? 11.447 -4.287 -2.133 1.00 95.12 85 HIS A N 1
ATOM 673 C CA . HIS A 1 85 ? 11.481 -4.014 -0.696 1.00 95.12 85 HIS A CA 1
ATOM 674 C C . HIS A 1 85 ? 12.899 -3.902 -0.111 1.00 95.12 85 HIS A C 1
ATOM 676 O O . HIS A 1 85 ? 13.043 -3.655 1.088 1.00 95.12 85 HIS A O 1
ATOM 682 N N . THR A 1 86 ? 13.945 -4.062 -0.926 1.00 94.00 86 THR A N 1
ATOM 683 C CA . THR A 1 86 ? 15.318 -3.696 -0.549 1.00 94.00 86 THR A CA 1
ATOM 684 C C . THR A 1 86 ? 15.617 -2.219 -0.825 1.00 94.00 86 THR A C 1
ATOM 686 O O . THR A 1 86 ? 16.517 -1.652 -0.203 1.00 94.00 86 THR A O 1
ATOM 689 N N . ASN A 1 87 ? 14.814 -1.566 -1.673 1.00 95.50 87 ASN A N 1
ATOM 690 C CA . ASN A 1 87 ? 14.895 -0.143 -1.974 1.00 95.50 87 ASN A CA 1
ATOM 691 C C . ASN A 1 87 ? 13.960 0.674 -1.050 1.00 95.50 87 ASN A C 1
ATOM 693 O O . ASN A 1 87 ? 12.736 0.549 -1.130 1.00 95.50 87 ASN A O 1
ATOM 697 N N . PRO A 1 88 ? 14.488 1.579 -0.200 1.00 96.25 88 PRO A N 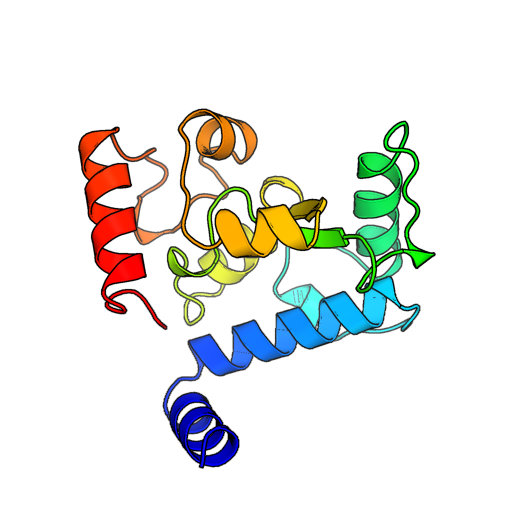1
ATOM 698 C CA . PRO A 1 88 ? 13.667 2.390 0.700 1.00 96.25 88 PRO A CA 1
ATOM 699 C C . PRO A 1 88 ? 12.611 3.263 0.005 1.00 96.25 88 PRO A C 1
ATOM 701 O O . PRO A 1 88 ? 11.557 3.514 0.592 1.00 96.25 88 PRO A O 1
ATOM 704 N N . ALA A 1 89 ? 12.877 3.732 -1.220 1.00 96.69 89 ALA A N 1
ATOM 705 C CA . ALA A 1 89 ? 11.917 4.536 -1.975 1.00 96.69 89 ALA A CA 1
ATOM 706 C C . ALA A 1 89 ? 10.691 3.703 -2.377 1.00 96.69 89 ALA A C 1
ATOM 708 O O . ALA A 1 89 ? 9.559 4.139 -2.172 1.00 96.69 89 ALA A O 1
ATOM 709 N N . ASP A 1 90 ? 10.919 2.474 -2.843 1.00 97.69 90 ASP A N 1
ATOM 710 C CA . ASP A 1 90 ? 9.865 1.520 -3.193 1.00 97.69 90 ASP A CA 1
ATOM 711 C C . ASP A 1 90 ? 9.067 1.089 -1.967 1.00 97.69 90 ASP A C 1
ATOM 713 O O . ASP A 1 90 ? 7.843 1.031 -2.032 1.00 97.69 90 ASP A O 1
ATOM 717 N N . VAL A 1 91 ? 9.720 0.866 -0.821 1.00 97.56 91 VAL A N 1
ATOM 718 C CA . VAL A 1 91 ? 9.011 0.595 0.441 1.00 97.56 91 VAL A CA 1
ATOM 719 C C . VAL A 1 91 ? 8.076 1.757 0.787 1.00 97.56 91 VAL A C 1
ATOM 721 O O . VAL A 1 91 ? 6.901 1.537 1.086 1.00 97.56 91 VAL A O 1
ATOM 724 N N . LYS A 1 92 ? 8.559 3.001 0.694 1.00 97.94 92 LYS A N 1
ATOM 725 C CA . LYS A 1 92 ? 7.750 4.184 1.006 1.00 97.94 92 LYS A CA 1
ATOM 726 C C . LYS A 1 92 ? 6.578 4.369 0.038 1.00 97.94 92 LYS A C 1
ATOM 728 O O . LYS A 1 92 ? 5.484 4.709 0.487 1.00 97.94 92 LYS A O 1
ATOM 733 N N . ALA A 1 93 ? 6.795 4.123 -1.254 1.00 98.12 93 ALA A N 1
ATOM 734 C CA . ALA A 1 93 ? 5.772 4.189 -2.297 1.00 98.12 93 ALA A CA 1
ATOM 735 C C . ALA A 1 93 ? 4.717 3.076 -2.146 1.00 98.12 93 ALA A C 1
ATOM 737 O O . ALA A 1 93 ? 3.512 3.346 -2.149 1.00 98.12 93 ALA A O 1
ATOM 738 N N . CYS A 1 94 ? 5.170 1.841 -1.915 1.00 97.94 94 CYS A N 1
ATOM 739 C CA . CYS A 1 94 ? 4.345 0.659 -1.682 1.00 97.94 94 CYS A CA 1
ATOM 740 C C . CYS A 1 94 ? 3.400 0.850 -0.490 1.00 97.94 94 CYS A C 1
ATOM 742 O O . CYS A 1 94 ? 2.204 0.569 -0.595 1.00 97.94 94 CYS A O 1
ATOM 744 N N . TRP A 1 95 ? 3.927 1.385 0.614 1.00 97.94 95 TRP A N 1
ATOM 745 C CA . TRP A 1 95 ? 3.210 1.650 1.866 1.00 97.94 95 TRP A CA 1
ATOM 746 C C . TRP A 1 95 ? 2.748 3.110 1.980 1.00 97.94 95 TRP A C 1
ATOM 748 O O . TRP A 1 95 ? 2.699 3.681 3.074 1.00 97.94 95 TRP A O 1
ATOM 758 N N . SER A 1 96 ? 2.424 3.735 0.847 1.00 98.12 96 SER A N 1
ATOM 759 C CA . SER A 1 96 ? 1.890 5.094 0.814 1.00 98.12 96 SER A CA 1
ATOM 760 C C . SER A 1 96 ? 0.373 5.129 1.025 1.00 98.12 96 SER A C 1
ATOM 762 O O . SER A 1 96 ? -0.342 4.177 0.705 1.00 98.12 96 SER A O 1
ATOM 764 N N . LYS A 1 97 ? -0.145 6.267 1.502 1.00 98.12 97 LYS A N 1
ATOM 765 C CA . LYS A 1 97 ? -1.595 6.544 1.561 1.00 98.12 97 LYS A CA 1
ATOM 766 C C . LYS A 1 97 ? -2.274 6.380 0.199 1.00 98.12 97 LYS A C 1
ATOM 768 O O . LYS A 1 97 ? -3.370 5.836 0.121 1.00 98.12 97 LYS A O 1
ATOM 773 N N . ALA A 1 98 ? -1.607 6.818 -0.869 1.00 98.00 98 ALA A N 1
ATOM 774 C CA . ALA A 1 98 ? -2.117 6.703 -2.232 1.00 98.00 98 ALA A CA 1
ATOM 775 C C . ALA A 1 98 ? -2.244 5.238 -2.676 1.00 98.00 98 ALA A C 1
ATOM 777 O O . ALA A 1 98 ? -3.183 4.886 -3.387 1.00 98.00 98 ALA A O 1
ATOM 778 N N . ASN A 1 99 ? -1.341 4.362 -2.227 1.00 98.25 99 ASN A N 1
ATOM 779 C CA . ASN A 1 99 ? -1.363 2.957 -2.616 1.00 98.25 99 ASN A CA 1
ATOM 780 C C . ASN A 1 99 ? -2.247 2.074 -1.725 1.00 98.25 99 ASN A C 1
ATOM 782 O O . ASN A 1 99 ? -2.764 1.072 -2.208 1.00 98.25 99 ASN A O 1
ATOM 786 N N . MET A 1 100 ? -2.466 2.437 -0.460 1.00 98.00 100 MET A N 1
ATOM 787 C CA . MET A 1 100 ? -3.214 1.600 0.484 1.00 98.00 100 MET A CA 1
ATOM 788 C C . MET A 1 100 ? -4.694 1.970 0.609 1.00 98.00 100 MET A C 1
ATOM 790 O O . MET A 1 100 ? -5.071 3.145 0.593 1.00 98.00 100 MET A O 1
ATOM 794 N N . PHE A 1 101 ? -5.539 0.951 0.766 1.00 97.69 101 PHE A N 1
ATOM 795 C CA . PHE A 1 101 ? -6.984 1.099 0.942 1.00 97.69 101 PHE A CA 1
ATOM 796 C C . PHE A 1 101 ? -7.589 -0.106 1.681 1.00 97.69 101 PHE A C 1
ATOM 798 O O . PHE A 1 101 ? -6.978 -1.178 1.700 1.00 97.69 101 PHE A O 1
ATOM 805 N N . PRO A 1 102 ? -8.760 0.038 2.326 1.00 97.56 102 PRO A N 1
ATOM 806 C CA . PRO A 1 102 ? -9.471 -1.105 2.877 1.00 97.56 102 PRO A CA 1
ATOM 807 C C . PRO A 1 102 ? -10.048 -1.948 1.736 1.00 97.56 102 PRO A C 1
ATOM 809 O O . PRO A 1 102 ? -10.811 -1.455 0.909 1.00 97.56 102 PRO A O 1
ATOM 812 N N . GLN A 1 103 ? -9.703 -3.231 1.695 1.00 96.44 103 GLN A N 1
ATOM 813 C CA . GLN A 1 103 ? -10.216 -4.168 0.699 1.00 96.44 103 GLN A CA 1
ATOM 814 C C . GLN A 1 103 ? -10.890 -5.340 1.399 1.00 96.44 103 GLN A C 1
ATOM 816 O O . GLN A 1 103 ? -10.390 -5.833 2.413 1.00 96.44 103 GLN A O 1
ATOM 821 N N . SER A 1 104 ? -12.016 -5.819 0.861 1.00 96.00 104 SER A N 1
ATOM 822 C CA . SER A 1 104 ? -12.662 -7.016 1.404 1.00 96.00 104 SER A CA 1
ATOM 823 C C . SER A 1 104 ? -11.661 -8.176 1.440 1.00 96.00 104 SER A C 1
ATOM 825 O O . SER A 1 104 ? -10.817 -8.328 0.553 1.00 96.00 104 SER A O 1
ATOM 827 N N . LYS A 1 105 ? -11.744 -9.016 2.472 1.00 93.62 105 LYS A N 1
ATOM 828 C CA . LYS A 1 105 ? -10.831 -10.155 2.623 1.00 93.62 105 LYS A CA 1
ATOM 829 C C . LYS A 1 105 ? -10.877 -11.117 1.433 1.00 93.62 105 LYS A C 1
ATOM 831 O O . LYS A 1 105 ? -9.868 -11.748 1.132 1.00 93.62 105 LYS A O 1
ATOM 836 N N . GLN A 1 106 ? -12.040 -11.262 0.801 1.00 93.25 106 GLN A N 1
ATOM 837 C CA . GLN A 1 106 ? -12.198 -12.116 -0.371 1.00 93.25 106 GLN A CA 1
ATOM 838 C C . GLN A 1 106 ? -11.524 -11.476 -1.587 1.00 93.25 106 GLN A C 1
ATOM 840 O O . GLN A 1 106 ? -10.601 -12.067 -2.136 1.00 93.25 106 GLN A O 1
ATOM 845 N N . SER A 1 107 ? -11.861 -10.222 -1.901 1.00 93.00 107 SER A N 1
ATOM 846 C CA . SER A 1 107 ? -11.257 -9.490 -3.021 1.00 93.00 107 SER A CA 1
ATOM 847 C C . SER A 1 107 ? -9.737 -9.386 -2.897 1.00 93.00 107 SER A C 1
ATOM 849 O O . SER A 1 107 ? -9.036 -9.611 -3.866 1.00 93.00 107 SER A O 1
ATOM 851 N N . ASN A 1 108 ? -9.182 -9.150 -1.703 1.00 91.06 108 ASN A N 1
ATOM 852 C CA . ASN A 1 108 ? -7.723 -9.076 -1.537 1.00 91.06 108 ASN A CA 1
ATOM 853 C C . ASN A 1 108 ? -7.015 -10.409 -1.874 1.00 91.06 108 ASN A C 1
ATOM 855 O O . ASN A 1 108 ? -5.882 -10.420 -2.354 1.00 91.06 108 ASN A O 1
ATOM 859 N N . LYS A 1 109 ? -7.680 -11.554 -1.660 1.00 87.69 109 LYS A N 1
ATOM 860 C CA . LYS A 1 109 ? -7.153 -12.862 -2.086 1.00 87.69 109 LYS A CA 1
ATOM 861 C C . LYS A 1 109 ? -7.266 -13.070 -3.591 1.00 87.69 109 LYS A C 1
ATOM 863 O O . LYS A 1 109 ? -6.367 -13.663 -4.177 1.00 87.69 109 LYS A O 1
ATOM 868 N N . ASP A 1 110 ? -8.360 -12.610 -4.181 1.00 88.38 110 ASP A N 1
ATOM 869 C CA . ASP A 1 110 ? -8.634 -12.802 -5.605 1.00 88.38 110 ASP A CA 1
ATOM 870 C C . ASP A 1 110 ? -7.774 -11.849 -6.462 1.00 88.38 110 ASP A C 1
ATOM 872 O O . ASP A 1 110 ? -7.235 -12.245 -7.493 1.00 88.38 110 ASP A O 1
ATOM 876 N N . ASP A 1 111 ? -7.526 -10.636 -5.962 1.00 87.94 111 ASP A N 1
ATOM 877 C CA . ASP A 1 111 ? -6.834 -9.547 -6.658 1.00 87.94 111 ASP A CA 1
ATOM 878 C C . ASP A 1 111 ? -5.349 -9.423 -6.270 1.00 87.94 111 ASP A C 1
ATOM 880 O O . ASP A 1 111 ? -4.715 -8.409 -6.558 1.00 87.94 111 ASP A O 1
ATOM 884 N N . THR A 1 112 ? -4.758 -10.431 -5.610 1.00 82.06 112 THR A N 1
ATOM 885 C CA . THR A 1 112 ? -3.424 -10.320 -4.976 1.00 82.06 112 THR A CA 1
ATOM 886 C C . THR A 1 112 ? -2.317 -9.824 -5.923 1.00 82.06 112 THR A C 1
ATOM 888 O O . THR A 1 112 ? -1.373 -9.179 -5.466 1.00 82.06 112 THR A O 1
ATOM 891 N N . TYR A 1 113 ? -2.420 -10.096 -7.229 1.00 86.50 113 TYR A N 1
ATOM 892 C CA . TYR A 1 113 ? -1.457 -9.645 -8.248 1.00 86.50 113 TYR A CA 1
ATOM 893 C C . TYR A 1 113 ? -2.072 -8.735 -9.311 1.00 86.50 113 TYR A C 1
ATOM 895 O O . TYR A 1 113 ? -1.380 -8.336 -10.250 1.00 86.50 113 TYR A O 1
ATOM 903 N N . PHE A 1 114 ? -3.362 -8.425 -9.205 1.00 89.31 114 PHE A N 1
ATOM 904 C CA . PHE A 1 114 ? -4.071 -7.752 -10.279 1.00 89.31 114 PHE A CA 1
ATOM 905 C C . PHE A 1 114 ? -3.697 -6.268 -10.329 1.00 89.31 114 PHE A C 1
ATOM 907 O O . PHE A 1 114 ? -3.722 -5.563 -9.322 1.00 89.31 114 PHE A O 1
ATOM 914 N N . LEU A 1 115 ? -3.315 -5.806 -11.517 1.00 92.81 115 LEU A N 1
ATOM 915 C CA . LEU A 1 115 ? -2.885 -4.439 -11.775 1.00 92.81 115 LEU A CA 1
ATOM 916 C C . LEU A 1 115 ? -3.789 -3.843 -12.848 1.00 92.81 115 LEU A C 1
ATOM 918 O O . LEU A 1 115 ? -3.910 -4.405 -13.934 1.00 92.81 115 LEU A O 1
ATOM 922 N N . THR A 1 116 ? -4.411 -2.705 -12.551 1.00 94.06 116 THR A N 1
ATOM 923 C CA . THR A 1 116 ? -5.280 -2.000 -13.498 1.00 94.06 116 THR A CA 1
ATOM 924 C C . THR A 1 116 ? -4.764 -0.599 -13.768 1.00 94.06 116 THR A C 1
ATOM 926 O O . THR A 1 116 ? -4.141 0.037 -12.914 1.00 94.06 116 THR A O 1
ATOM 929 N N . LYS A 1 117 ? -5.093 -0.077 -14.952 1.00 95.56 117 LYS A N 1
ATOM 930 C CA . LYS A 1 117 ? -4.832 1.320 -15.309 1.00 95.56 117 LYS A CA 1
ATOM 931 C C . LYS A 1 117 ? -5.465 2.291 -14.311 1.00 95.56 117 LYS A C 1
ATOM 933 O O . LYS A 1 117 ? -4.832 3.268 -13.934 1.00 95.56 117 LYS A O 1
ATOM 9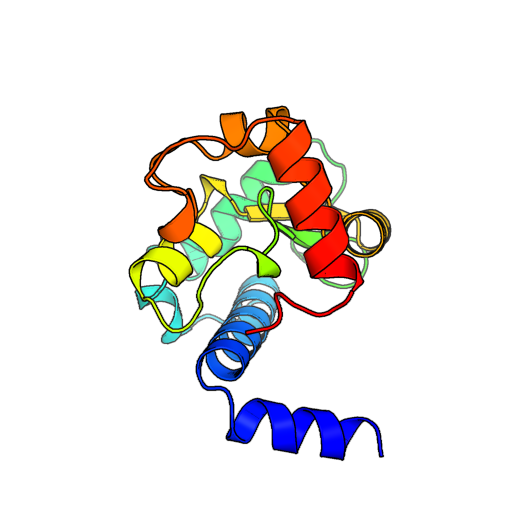38 N N . GLU A 1 118 ? -6.688 2.012 -13.864 1.00 96.38 118 GLU A N 1
ATOM 939 C CA . GLU A 1 118 ? -7.392 2.828 -12.870 1.00 96.38 118 GLU A CA 1
ATOM 940 C C . GLU A 1 118 ? -6.628 2.892 -11.543 1.00 96.38 118 GLU A C 1
ATOM 942 O O . GLU A 1 118 ? -6.388 3.982 -11.023 1.00 96.38 118 GLU A O 1
ATOM 947 N N . ASN A 1 119 ? -6.152 1.747 -11.045 1.00 95.94 119 ASN A N 1
ATOM 948 C CA . ASN A 1 119 ? -5.337 1.693 -9.836 1.00 95.94 119 ASN A CA 1
ATOM 949 C C . ASN A 1 119 ? -4.029 2.472 -9.997 1.00 95.94 119 ASN A C 1
ATOM 951 O O . ASN A 1 119 ? -3.675 3.250 -9.113 1.00 95.94 119 ASN A O 1
ATOM 955 N N . CYS A 1 120 ? -3.331 2.319 -11.126 1.00 96.81 120 CYS A N 1
ATOM 956 C CA . CYS A 1 120 ? -2.118 3.088 -11.410 1.00 96.81 120 CYS A CA 1
ATOM 957 C C . CYS A 1 120 ? -2.394 4.600 -11.426 1.00 96.81 120 CYS A C 1
ATOM 959 O O . CYS A 1 120 ? -1.665 5.371 -10.803 1.00 96.81 120 CYS A O 1
ATOM 961 N N . LEU A 1 121 ? -3.466 5.040 -12.088 1.00 97.12 121 LEU A N 1
ATOM 962 C CA . LEU A 1 121 ? -3.842 6.455 -12.128 1.00 97.12 121 LEU A CA 1
ATOM 963 C C . LEU A 1 121 ? -4.177 7.000 -10.733 1.00 97.12 121 LEU A C 1
ATOM 965 O O . LEU A 1 121 ? -3.725 8.090 -10.391 1.00 97.12 121 LEU A O 1
ATOM 969 N N . ALA A 1 122 ? -4.904 6.234 -9.915 1.00 96.75 122 ALA A N 1
ATOM 970 C CA . ALA A 1 122 ? -5.252 6.621 -8.548 1.00 96.75 122 ALA A CA 1
ATOM 971 C C . ALA A 1 122 ? -4.027 6.731 -7.620 1.00 96.75 122 ALA A C 1
ATOM 973 O O . ALA A 1 122 ? -3.998 7.580 -6.731 1.00 96.75 122 ALA A O 1
ATOM 974 N N . VAL A 1 123 ? -3.010 5.887 -7.822 1.00 97.56 123 VAL A N 1
ATOM 975 C CA . VAL A 1 123 ? -1.756 5.924 -7.049 1.00 97.56 123 VAL A CA 1
ATOM 976 C C . VAL A 1 123 ? -0.878 7.117 -7.433 1.00 97.56 123 VAL A C 1
ATOM 978 O O . VAL A 1 123 ? -0.243 7.732 -6.567 1.00 97.56 123 VAL A O 1
ATOM 981 N N . GLY A 1 124 ? -0.862 7.453 -8.724 1.00 97.69 124 GLY A N 1
ATOM 982 C CA . GLY A 1 124 ? -0.061 8.532 -9.287 1.00 97.69 124 GLY A CA 1
ATOM 983 C C . GLY A 1 124 ? 1.420 8.172 -9.446 1.00 97.69 124 GLY A C 1
ATOM 984 O O . GLY A 1 124 ? 2.007 7.448 -8.642 1.00 97.69 124 GLY A O 1
ATOM 985 N N . ALA A 1 125 ? 2.047 8.737 -10.481 1.00 97.38 125 ALA A N 1
ATOM 986 C CA . ALA A 1 125 ? 3.404 8.388 -10.915 1.00 97.38 125 ALA A CA 1
ATOM 987 C C . ALA A 1 125 ? 4.493 8.555 -9.839 1.00 97.38 125 ALA A C 1
ATOM 989 O O . ALA A 1 125 ? 5.497 7.847 -9.857 1.00 97.38 125 ALA A O 1
ATOM 990 N N . ALA A 1 126 ? 4.284 9.450 -8.869 1.00 97.12 126 ALA A N 1
ATOM 991 C CA . ALA A 1 126 ? 5.205 9.663 -7.753 1.00 97.12 126 ALA A CA 1
ATOM 992 C C . ALA A 1 126 ? 5.314 8.457 -6.798 1.00 97.12 126 ALA A C 1
ATOM 994 O O . ALA A 1 126 ? 6.280 8.374 -6.043 1.00 97.12 126 ALA A O 1
ATOM 995 N N . ASN A 1 127 ? 4.339 7.541 -6.820 1.00 97.88 127 ASN A N 1
ATOM 996 C CA . ASN A 1 127 ? 4.286 6.355 -5.962 1.00 97.88 127 ASN A CA 1
ATOM 997 C C . ASN A 1 127 ? 4.414 5.043 -6.763 1.00 97.88 127 ASN A C 1
ATOM 999 O O . ASN A 1 127 ? 4.042 3.978 -6.267 1.00 97.88 127 ASN A O 1
ATOM 1003 N N . PHE A 1 128 ? 4.903 5.098 -8.004 1.00 98.06 128 PHE A N 1
ATOM 1004 C CA . PHE A 1 128 ? 5.187 3.890 -8.782 1.00 98.06 128 PHE A CA 1
ATOM 1005 C C . PHE A 1 128 ? 6.480 3.213 -8.315 1.00 98.06 128 PHE A C 1
ATOM 1007 O O . PHE A 1 128 ? 7.359 3.896 -7.783 1.00 98.06 128 PHE A O 1
ATOM 1014 N N . PRO A 1 129 ? 6.622 1.891 -8.532 1.00 97.44 129 PRO A N 1
ATOM 1015 C CA . PRO A 1 129 ? 7.899 1.210 -8.366 1.00 97.44 129 PRO A CA 1
ATOM 1016 C C . PRO A 1 129 ? 9.017 1.918 -9.139 1.00 97.44 129 PRO A C 1
ATOM 1018 O O . PRO A 1 129 ? 8.822 2.348 -10.279 1.00 97.44 129 PRO A O 1
ATOM 1021 N N . ALA A 1 130 ? 10.212 1.999 -8.556 1.00 96.75 130 ALA A N 1
ATOM 1022 C CA . ALA A 1 130 ? 11.369 2.633 -9.185 1.00 96.75 130 ALA A CA 1
ATOM 1023 C C . ALA A 1 130 ? 11.723 1.982 -10.530 1.00 96.75 130 ALA A C 1
ATOM 1025 O O . ALA A 1 130 ? 12.140 2.671 -11.460 1.00 96.75 130 ALA A O 1
ATOM 1026 N N . SER A 1 131 ? 11.486 0.672 -10.661 1.00 95.75 131 SER A N 1
ATOM 1027 C CA . SER A 1 131 ? 11.679 -0.088 -11.904 1.00 95.75 131 SER A CA 1
ATOM 1028 C C . SER A 1 131 ? 10.817 0.407 -13.069 1.00 95.75 131 SER A C 1
ATOM 1030 O O . SER A 1 131 ? 11.145 0.142 -14.222 1.00 95.75 131 SER A O 1
ATOM 1032 N N . TRP A 1 132 ? 9.736 1.139 -12.789 1.00 96.50 132 TRP A N 1
ATOM 1033 C CA . TRP A 1 132 ? 8.852 1.711 -13.803 1.00 96.50 132 TRP A CA 1
ATOM 1034 C C . TRP A 1 132 ? 9.263 3.126 -14.216 1.00 96.50 132 TRP A C 1
ATOM 1036 O O . TRP A 1 132 ? 8.676 3.686 -15.136 1.00 96.50 132 TRP A O 1
ATOM 1046 N N . ASN A 1 133 ? 10.254 3.728 -13.545 1.00 95.50 133 ASN A N 1
ATOM 1047 C CA . ASN A 1 133 ? 10.768 5.064 -13.853 1.00 95.50 133 ASN A CA 1
ATOM 1048 C C . ASN A 1 133 ? 9.646 6.111 -14.026 1.00 95.50 133 ASN A C 1
ATOM 1050 O O . ASN A 1 133 ? 9.576 6.815 -15.035 1.00 95.50 133 ASN A O 1
ATOM 1054 N N . GLN A 1 134 ? 8.710 6.144 -13.066 1.00 94.81 134 GLN A N 1
ATOM 1055 C CA . GLN A 1 134 ? 7.530 7.030 -13.058 1.00 94.81 134 GLN A CA 1
ATOM 1056 C C . GLN A 1 134 ? 6.614 6.907 -14.290 1.00 94.81 134 GLN A C 1
ATOM 1058 O O . GLN A 1 134 ? 5.744 7.746 -14.515 1.00 94.81 134 GLN A O 1
ATOM 1063 N N . THR A 1 135 ? 6.772 5.847 -15.080 1.00 96.38 135 THR A N 1
ATOM 1064 C CA . THR A 1 135 ? 5.983 5.590 -16.280 1.00 96.38 135 THR A CA 1
ATOM 1065 C C . THR A 1 135 ? 4.998 4.471 -15.990 1.00 96.38 135 THR A C 1
ATOM 1067 O O . THR A 1 135 ? 5.364 3.413 -15.490 1.00 96.38 135 THR A O 1
ATOM 1070 N N . MET A 1 136 ? 3.720 4.701 -16.275 1.00 96.06 136 MET A N 1
ATOM 1071 C CA . MET A 1 136 ? 2.720 3.646 -16.140 1.00 96.06 136 MET A CA 1
ATOM 1072 C C . MET A 1 136 ? 2.971 2.577 -17.215 1.00 96.06 136 MET A C 1
ATOM 1074 O O . MET A 1 136 ? 3.074 2.950 -18.386 1.00 96.06 136 MET A O 1
ATOM 1078 N N . PRO A 1 137 ? 3.023 1.279 -16.863 1.00 95.75 137 PRO A N 1
ATOM 1079 C CA . PRO A 1 137 ? 3.137 0.217 -17.851 1.00 95.75 137 PRO A CA 1
ATOM 1080 C C . PRO A 1 137 ? 1.970 0.266 -18.844 1.00 95.75 137 PRO A C 1
ATOM 1082 O O . PRO A 1 137 ? 0.842 0.608 -18.484 1.00 95.75 137 PRO A O 1
ATOM 1085 N N . SER A 1 138 ? 2.220 -0.096 -20.096 1.00 96.12 138 SER A N 1
ATOM 1086 C CA . SER A 1 138 ? 1.168 -0.375 -21.077 1.00 96.12 138 SER A CA 1
ATOM 1087 C C . SER A 1 138 ? 0.341 -1.600 -20.669 1.00 96.12 138 SER A C 1
ATOM 1089 O O . SER A 1 138 ? 0.751 -2.396 -19.826 1.00 96.12 138 SER A O 1
ATOM 1091 N N . GLU A 1 139 ? -0.822 -1.803 -21.290 1.00 93.8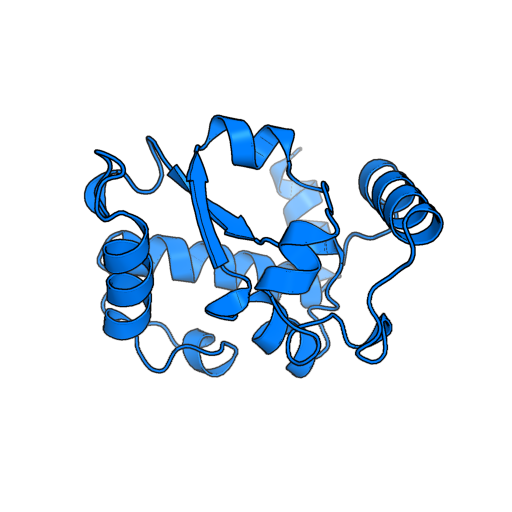1 139 GLU A N 1
ATOM 1092 C CA . GLU A 1 139 ? -1.688 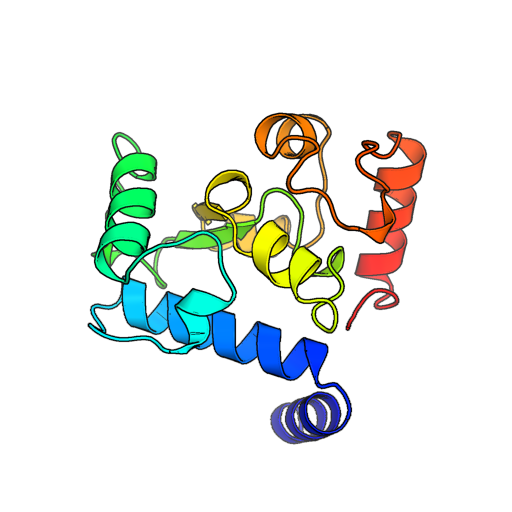-2.959 -20.999 1.00 93.81 139 GLU A CA 1
ATOM 1093 C C . GLU A 1 139 ? -0.964 -4.301 -21.212 1.00 93.81 139 GLU A C 1
ATOM 1095 O O . GLU A 1 139 ? -1.075 -5.206 -20.384 1.00 93.81 139 GLU A O 1
ATOM 1100 N N . ASN A 1 140 ? -0.143 -4.399 -22.263 1.00 95.75 140 ASN A N 1
ATOM 1101 C CA . ASN A 1 140 ? 0.672 -5.585 -22.535 1.00 95.75 140 ASN A CA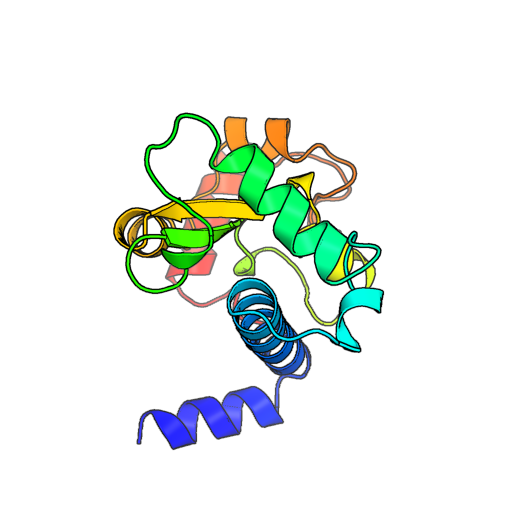 1
ATOM 1102 C C . ASN A 1 140 ? 1.735 -5.816 -21.452 1.00 95.75 140 ASN A C 1
ATOM 1104 O O . ASN A 1 140 ? 1.968 -6.953 -21.042 1.00 95.75 140 ASN A O 1
ATOM 1108 N N . GLU A 1 141 ? 2.371 -4.750 -20.961 1.00 95.94 141 GLU A N 1
ATOM 1109 C CA . GLU A 1 141 ? 3.353 -4.848 -19.879 1.00 95.94 141 GLU A CA 1
ATOM 1110 C C . GLU A 1 141 ? 2.691 -5.215 -18.547 1.00 95.94 141 GLU A C 1
ATOM 1112 O O . GLU A 1 141 ? 3.231 -6.048 -17.821 1.00 95.94 141 GLU A O 1
ATOM 1117 N N . MET A 1 142 ? 1.502 -4.677 -18.241 1.00 95.12 142 MET A N 1
ATOM 1118 C CA . MET A 1 142 ? 0.730 -5.083 -17.058 1.00 95.12 142 MET A CA 1
ATOM 1119 C C . MET A 1 142 ? 0.359 -6.571 -17.115 1.00 95.12 142 MET A C 1
ATOM 1121 O O . MET A 1 142 ? 0.525 -7.280 -16.123 1.00 95.12 142 MET A O 1
ATOM 1125 N N . ALA A 1 143 ? -0.081 -7.070 -18.276 1.00 94.00 143 ALA A N 1
ATOM 1126 C CA . ALA A 1 143 ? -0.380 -8.489 -18.465 1.00 94.00 143 ALA A CA 1
ATOM 1127 C C . ALA A 1 143 ? 0.870 -9.372 -18.289 1.00 94.00 143 ALA A C 1
ATOM 1129 O O . ALA A 1 143 ? 0.810 -10.423 -17.645 1.00 94.00 143 ALA A O 1
ATOM 1130 N N . ALA A 1 144 ? 2.023 -8.928 -18.799 1.00 94.31 144 ALA A N 1
ATOM 1131 C CA . ALA A 1 144 ? 3.293 -9.627 -18.617 1.00 94.31 144 ALA A CA 1
ATOM 1132 C C . ALA A 1 144 ? 3.750 -9.638 -17.146 1.00 94.31 144 ALA A C 1
ATOM 1134 O O . ALA A 1 144 ? 4.211 -10.666 -16.648 1.00 94.31 144 ALA A O 1
ATOM 1135 N N . LEU A 1 145 ? 3.596 -8.519 -16.432 1.00 94.12 145 LEU A N 1
ATOM 1136 C CA . LEU A 1 145 ? 3.878 -8.420 -14.997 1.00 94.12 145 LEU A CA 1
ATOM 1137 C C . LEU A 1 145 ? 2.985 -9.364 -14.184 1.00 94.12 145 LEU A C 1
ATOM 1139 O O . LEU A 1 145 ? 3.491 -10.085 -13.322 1.00 94.12 145 LEU A O 1
ATOM 1143 N N . PHE A 1 146 ? 1.691 -9.421 -14.506 1.00 92.88 146 PHE A N 1
ATOM 1144 C CA . PHE A 1 146 ? 0.747 -10.345 -13.881 1.00 92.88 146 PHE A CA 1
ATOM 1145 C C . PHE A 1 146 ? 1.161 -11.809 -14.084 1.00 92.88 146 PHE A C 1
ATOM 1147 O O . PHE A 1 146 ? 1.212 -12.575 -13.119 1.00 92.88 146 PHE A O 1
ATOM 1154 N N . ALA A 1 147 ? 1.528 -12.193 -15.312 1.00 92.50 147 ALA A N 1
ATOM 1155 C CA . ALA A 1 147 ? 1.994 -13.547 -15.611 1.00 92.50 147 ALA A CA 1
ATOM 1156 C C . ALA A 1 147 ? 3.248 -13.920 -14.798 1.00 92.50 147 ALA A C 1
ATOM 1158 O O . ALA A 1 147 ? 3.292 -14.992 -14.192 1.00 92.50 147 ALA A O 1
ATOM 1159 N N . LYS A 1 148 ? 4.230 -13.012 -14.706 1.00 92.19 148 LYS A N 1
ATOM 1160 C CA . LYS A 1 148 ? 5.452 -13.210 -13.904 1.00 92.19 148 LYS A CA 1
ATOM 1161 C C . LYS A 1 148 ? 5.162 -13.331 -12.407 1.00 92.19 148 LYS A C 1
ATOM 1163 O O . LYS A 1 148 ? 5.712 -14.208 -11.739 1.00 92.19 148 LYS A O 1
ATOM 1168 N N . ALA A 1 149 ? 4.283 -12.483 -11.869 1.00 90.06 149 ALA A N 1
ATOM 1169 C CA . ALA A 1 149 ? 3.850 -12.567 -10.474 1.00 90.06 149 ALA A CA 1
ATOM 1170 C C . ALA A 1 149 ? 3.205 -13.930 -10.178 1.00 90.06 149 ALA A C 1
ATOM 1172 O O . ALA A 1 149 ? 3.563 -14.588 -9.198 1.00 90.06 149 ALA A O 1
ATOM 1173 N N . HIS A 1 150 ? 2.313 -14.385 -11.064 1.00 87.56 150 HIS A N 1
ATOM 1174 C CA . HIS A 1 150 ? 1.627 -15.664 -10.916 1.00 87.56 150 HIS A CA 1
ATOM 1175 C C . HIS A 1 150 ? 2.582 -16.866 -11.041 1.00 87.56 150 HIS A C 1
ATOM 1177 O O . HIS A 1 150 ? 2.435 -17.840 -10.298 1.00 87.56 150 HIS A O 1
ATOM 1183 N N . ALA A 1 151 ? 3.585 -16.787 -11.921 1.00 89.31 151 ALA A N 1
ATOM 1184 C CA . ALA A 1 151 ? 4.641 -17.793 -12.057 1.00 89.31 151 ALA A CA 1
ATOM 1185 C C . ALA A 1 151 ? 5.605 -17.833 -10.854 1.00 89.31 151 ALA A C 1
ATOM 1187 O O . ALA A 1 151 ? 6.378 -18.778 -10.698 1.00 89.31 151 ALA A O 1
ATOM 1188 N N . GLY A 1 152 ? 5.540 -16.834 -9.970 1.00 84.75 152 GLY A N 1
ATOM 1189 C CA . GLY A 1 152 ? 6.391 -16.746 -8.793 1.00 84.75 152 GLY A CA 1
ATOM 1190 C C . GLY A 1 152 ? 7.752 -16.093 -9.051 1.00 84.75 152 GLY A C 1
ATOM 1191 O O . GLY A 1 152 ? 8.654 -16.237 -8.230 1.00 84.75 152 GLY A O 1
ATOM 1192 N N . GLU A 1 153 ? 7.899 -15.359 -10.152 1.00 84.75 153 GLU A N 1
ATOM 1193 C CA . GLU A 1 153 ? 9.175 -14.775 -10.592 1.00 84.75 153 GLU A CA 1
ATOM 1194 C C . GLU A 1 153 ? 9.478 -13.408 -9.962 1.00 84.75 153 GLU A C 1
ATOM 1196 O O . GLU A 1 153 ? 10.616 -12.952 -10.002 1.00 84.75 153 GLU A O 1
ATOM 1201 N N . LEU A 1 154 ? 8.474 -12.749 -9.375 1.00 78.62 154 LEU A N 1
ATOM 1202 C CA . LEU A 1 154 ? 8.599 -11.398 -8.806 1.00 78.62 154 LEU A CA 1
ATOM 1203 C C . LEU A 1 154 ? 8.695 -11.376 -7.271 1.00 78.62 154 LEU A C 1
ATOM 1205 O O . LEU A 1 154 ? 8.697 -10.308 -6.666 1.00 78.62 154 LEU A O 1
ATOM 1209 N N . TRP A 1 155 ? 8.765 -12.537 -6.616 1.00 64.19 155 TRP A N 1
ATOM 1210 C CA . TRP A 1 155 ? 8.869 -12.590 -5.156 1.00 64.19 155 TRP A CA 1
ATOM 1211 C C . TRP A 1 155 ? 10.264 -12.176 -4.686 1.00 64.19 155 TRP A C 1
ATOM 1213 O O . TRP A 1 155 ? 11.186 -12.993 -4.642 1.00 64.19 155 TRP A O 1
ATOM 1223 N N . VAL A 1 156 ? 10.375 -10.911 -4.288 1.00 51.22 156 VAL A N 1
ATOM 1224 C CA . VAL A 1 156 ? 11.352 -10.435 -3.301 1.00 51.22 156 VAL A CA 1
ATOM 1225 C C . VAL A 1 156 ? 10.912 -10.739 -1.884 1.00 51.22 156 VAL A C 1
ATOM 1227 O O . VAL A 1 156 ? 9.770 -11.176 -1.620 1.00 51.22 156 VAL A O 1
#

Radius of gyration: 15.46 Å; chains: 1; bounding box: 39×38×42 Å

Foldseek 3Di:
DVVVVVVVVLVVDVLLVLVVLVQVQLLCLLCPDFDDPCCVLAQADGSVSSQVLAQVLCVPVPDHSNCEPVFWHKAFLQALLQARSVDSQSSHLRRYSQGIYTDTPVCCVVCNHPHDPVSDVSSALSSGHVVCVSPDDDPVVSVVSSVCVVVVNSHD

Sequence (156 aa):
MKNERLAHKTATNPGLNLNLRLVASFNGILNGQKTCTLLERTSFTSCPDVRKHFEELLEGSGMTISDHGPKWWVGHRIPRVYFDHTNPADVKACWSKANMFPQSKQSNKDDTYFLTKENCLAVGAANFPASWNQTMPSENEMAALFAKAHAGELWV

pLDDT: mean 91.51, std 10.52, range [47.5, 98.25]

Secondary structure (DSSP, 8-state):
-HHHHHHHHHHH-HHHHHHHHHHHHHHHHHTT----GGGGGSS-SSHHHHHHHHHHHHTTTT--GGGBTTTEEEEESS-GGGS-TTSHHHHHHHTSTTTEEEEEHHHHHHSTT---HHHHHHH-GGGS-GGGTT-PPPHHHHHHHHHHHHHTTT--